Protein AF-A0A8J4VTJ3-F1 (afdb_monomer)

Mean predicted aligned error: 13.21 Å

Foldseek 3Di:
DDQPLVAQEDEAAQDVVVCQLCPDPRHVCVVSCVSHNYYYYHRPPPDPPVVPPDPVVVVPPPPPDDD

Radius of gyration: 18.91 Å; Cα contacts (8 Å, |Δi|>4): 53; chains: 1; bounding box: 63×26×26 Å

pLDDT: mean 74.22, std 20.34, range [40.09, 96.25]

Solvent-accessible surface area (backbone atoms only — not comparable to full-atom values): 4571 Å² total; per-residue (Å²): 132,91,76,72,84,83,44,53,70,47,76,48,68,64,42,65,70,59,46,53,32,48,28,82,96,73,17,86,45,19,83,81,50,68,82,34,83,40,76,49,74,45,70,71,69,91,64,86,63,82,78,63,74,79,72,74,76,68,78,79,63,88,78,81,83,74,132

Secondary structure (DSSP, 8-state):
----TT--EEEEES-HHHHHHT-TTTSTTHHHHTT-SEEEEE----STTTT--SSSGGGSSTTS---

Structure (mmCIF, N/CA/C/O backbone):
data_AF-A0A8J4VTJ3-F1
#
_entry.id   AF-A0A8J4VTJ3-F1
#
loop_
_atom_site.group_PDB
_atom_site.id
_atom_site.type_symbol
_atom_site.label_atom_id
_atom_site.label_alt_id
_atom_site.label_comp_id
_atom_site.label_asym_id
_atom_site.label_entity_id
_atom_site.label_seq_id
_atom_site.pdbx_PDB_ins_code
_atom_site.Cartn_x
_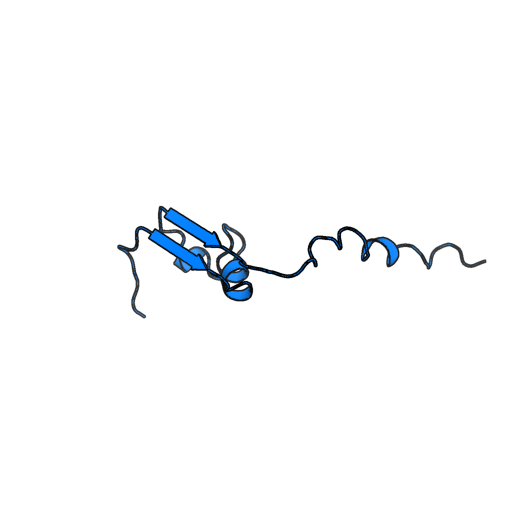atom_site.Cartn_y
_atom_site.Cartn_z
_atom_site.occupancy
_atom_site.B_iso_or_equiv
_atom_site.auth_seq_id
_atom_site.auth_comp_id
_atom_site.auth_asym_id
_atom_site.auth_atom_id
_atom_site.pdbx_PDB_model_num
ATOM 1 N N . MET A 1 1 ? -15.171 15.091 -3.478 1.00 51.59 1 MET A N 1
ATOM 2 C CA . MET A 1 1 ? -14.358 13.856 -3.421 1.00 51.59 1 MET A CA 1
ATOM 3 C C . MET A 1 1 ? -15.161 12.783 -2.713 1.00 51.59 1 MET A C 1
ATOM 5 O O . MET A 1 1 ? -15.516 12.980 -1.558 1.00 51.59 1 MET A O 1
ATOM 9 N N . VAL A 1 2 ? -15.495 11.695 -3.404 1.00 65.12 2 VAL A N 1
ATOM 10 C CA . VAL A 1 2 ? -16.141 10.530 -2.785 1.00 65.12 2 VAL A CA 1
ATOM 11 C C . VAL A 1 2 ? -15.071 9.782 -1.992 1.00 65.12 2 VAL A C 1
ATOM 13 O O . VAL A 1 2 ? -14.044 9.408 -2.548 1.00 65.12 2 VAL A O 1
ATOM 16 N N . SER A 1 3 ? -15.274 9.623 -0.685 1.00 68.12 3 SER A N 1
ATOM 17 C CA . SER A 1 3 ? -14.384 8.855 0.189 1.00 68.12 3 SER A CA 1
ATOM 18 C C . SER A 1 3 ? -15.021 7.493 0.439 1.00 68.12 3 SER A C 1
ATOM 20 O O . SER A 1 3 ? -16.100 7.411 1.024 1.00 68.12 3 SER A O 1
ATOM 22 N N . LEU A 1 4 ? -14.369 6.424 -0.017 1.00 80.69 4 LEU A N 1
ATOM 23 C CA . LEU A 1 4 ? -14.847 5.049 0.139 1.00 80.69 4 LEU A CA 1
ATOM 24 C C . LEU A 1 4 ? -14.460 4.496 1.520 1.00 80.69 4 LEU A C 1
ATOM 26 O O . LEU A 1 4 ? -13.728 3.516 1.624 1.00 80.69 4 LEU A O 1
ATOM 30 N N . LYS A 1 5 ? -14.928 5.144 2.595 1.00 80.62 5 LYS A N 1
ATOM 31 C CA . LYS A 1 5 ? -14.554 4.797 3.983 1.00 80.62 5 LYS A CA 1
ATOM 32 C C . LYS A 1 5 ? -14.953 3.379 4.400 1.00 80.62 5 LYS A C 1
ATOM 34 O O . LYS A 1 5 ? -14.352 2.827 5.309 1.00 80.62 5 LYS A O 1
ATOM 39 N N . SER A 1 6 ? -15.956 2.802 3.745 1.00 89.00 6 SER A N 1
ATOM 40 C CA . SER A 1 6 ? -16.432 1.438 4.008 1.00 89.00 6 SER A CA 1
ATOM 41 C C . SER A 1 6 ? -15.794 0.389 3.094 1.00 89.00 6 SER A C 1
ATOM 43 O O . SER A 1 6 ? -16.227 -0.760 3.113 1.00 89.00 6 SER A O 1
ATOM 45 N N . LEU A 1 7 ? -14.811 0.764 2.266 1.00 92.19 7 LEU A N 1
ATOM 46 C CA . LEU A 1 7 ? -14.143 -0.175 1.369 1.00 92.19 7 LEU A CA 1
ATOM 47 C C . LEU A 1 7 ? -13.332 -1.185 2.186 1.00 92.19 7 LEU A C 1
ATOM 49 O O . LEU A 1 7 ? -12.394 -0.807 2.883 1.00 92.19 7 LEU A O 1
ATOM 53 N N . GLN A 1 8 ? -13.711 -2.459 2.093 1.00 93.25 8 GLN A N 1
ATOM 54 C CA . GLN A 1 8 ? -13.047 -3.545 2.819 1.00 93.25 8 GLN A CA 1
ATOM 55 C C . GLN A 1 8 ? -12.005 -4.282 1.969 1.00 93.25 8 GLN A C 1
ATOM 57 O O . GLN A 1 8 ? -11.006 -4.766 2.496 1.00 93.25 8 GLN A O 1
ATOM 62 N N . ASN A 1 9 ? -12.208 -4.326 0.653 1.00 94.44 9 ASN A N 1
ATOM 63 C CA . ASN A 1 9 ? -11.366 -5.073 -0.270 1.00 94.44 9 ASN A CA 1
ATOM 64 C C . ASN A 1 9 ? -11.040 -4.216 -1.493 1.00 94.44 9 ASN A C 1
ATOM 66 O O . ASN A 1 9 ? -11.937 -3.618 -2.089 1.00 94.44 9 ASN A O 1
ATOM 70 N N . LEU A 1 10 ? -9.768 -4.190 -1.879 1.00 93.06 10 LEU A N 1
ATOM 71 C CA . LEU A 1 10 ? -9.281 -3.530 -3.085 1.00 93.06 10 LEU A CA 1
ATOM 72 C C . LEU A 1 10 ? -8.293 -4.457 -3.805 1.00 93.06 10 LEU A C 1
ATOM 74 O O . LEU A 1 10 ? -7.323 -4.900 -3.199 1.00 93.06 10 LEU A O 1
ATOM 78 N N . SER A 1 11 ? -8.532 -4.717 -5.092 1.00 93.00 11 SER A N 1
ATOM 79 C CA . SER A 1 11 ? -7.588 -5.407 -5.984 1.00 93.00 11 SER A CA 1
ATOM 80 C C . SER A 1 11 ? -7.205 -4.474 -7.124 1.00 93.00 11 SER A C 1
ATOM 82 O O . SER A 1 11 ? -8.082 -3.845 -7.720 1.00 93.00 11 SER A O 1
ATOM 84 N N . ILE A 1 12 ? -5.913 -4.380 -7.425 1.00 90.12 12 ILE A N 1
ATOM 85 C CA . ILE A 1 12 ? -5.379 -3.643 -8.572 1.00 90.12 12 ILE A CA 1
ATOM 86 C C . ILE A 1 12 ? -4.739 -4.652 -9.519 1.00 90.12 12 ILE A C 1
ATOM 88 O O . ILE A 1 12 ? -3.656 -5.162 -9.238 1.00 90.12 12 ILE A O 1
ATOM 92 N N . ASP A 1 13 ? -5.384 -4.903 -10.655 1.00 90.88 13 ASP A N 1
ATOM 93 C CA . ASP A 1 13 ? -4.961 -5.937 -11.600 1.00 90.88 13 ASP A CA 1
ATOM 94 C C . ASP A 1 13 ? -4.483 -5.300 -12.917 1.00 90.88 13 ASP A C 1
ATOM 96 O O . ASP A 1 13 ? -5.142 -4.424 -13.478 1.00 90.88 13 ASP A O 1
ATOM 100 N N . GLY A 1 14 ? -3.314 -5.719 -13.410 1.00 86.69 14 GLY A N 1
ATOM 101 C CA . GLY A 1 14 ? -2.762 -5.305 -14.709 1.00 86.69 14 GLY A CA 1
ATOM 102 C C . GLY A 1 14 ? -2.408 -3.817 -14.828 1.00 86.69 14 GLY A C 1
ATOM 103 O O . GLY A 1 14 ? -2.266 -3.313 -15.939 1.00 86.69 14 GLY A O 1
ATOM 104 N N . CYS A 1 15 ? -2.268 -3.108 -13.705 1.00 90.69 15 CYS A N 1
ATOM 105 C CA . CYS A 1 15 ? -2.060 -1.659 -13.671 1.00 90.69 15 CYS A CA 1
ATOM 106 C C . CYS A 1 15 ? -0.742 -1.303 -12.952 1.00 90.69 15 CYS A C 1
ATOM 108 O O . CYS A 1 15 ? -0.778 -0.903 -11.786 1.00 90.69 15 CYS A O 1
ATOM 110 N N . PRO A 1 16 ? 0.424 -1.417 -13.617 1.00 85.50 16 PRO A N 1
ATOM 111 C CA . PRO A 1 16 ? 1.733 -1.291 -12.969 1.00 85.50 16 PRO A CA 1
ATOM 112 C C . PRO A 1 16 ? 2.004 0.103 -12.387 1.00 85.50 16 PRO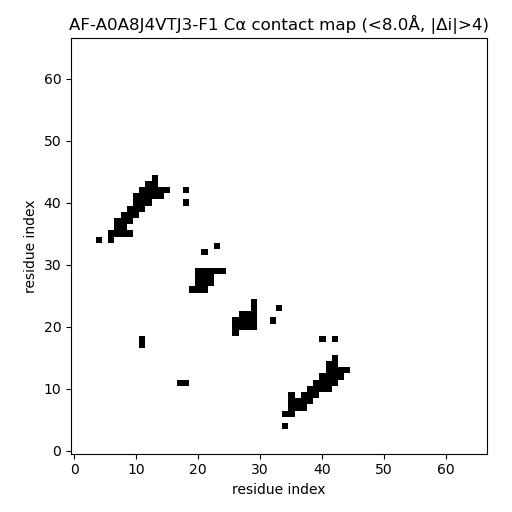 A C 1
ATOM 114 O O . PRO A 1 16 ? 2.595 0.213 -11.314 1.00 85.50 16 PRO A O 1
ATOM 117 N N . ASP A 1 17 ? 1.557 1.173 -13.046 1.00 90.12 17 ASP A N 1
ATOM 118 C CA . ASP A 1 17 ? 1.755 2.535 -12.534 1.00 90.12 17 ASP A CA 1
ATOM 119 C C . ASP A 1 17 ? 0.876 2.810 -11.314 1.00 90.12 17 ASP A C 1
ATOM 121 O O . ASP A 1 17 ? 1.333 3.387 -10.329 1.00 90.12 17 ASP A O 1
ATOM 125 N N . LEU A 1 18 ? -0.375 2.341 -11.337 1.00 91.50 18 LEU A N 1
ATOM 126 C CA . LEU A 1 18 ? -1.271 2.461 -10.190 1.00 91.50 18 LEU A CA 1
ATOM 127 C C . LEU A 1 18 ? -0.782 1.608 -9.014 1.00 91.50 18 LEU A C 1
ATOM 129 O O . LEU A 1 18 ? -0.809 2.067 -7.878 1.00 91.50 18 LEU A O 1
ATOM 133 N N . ALA A 1 19 ? -0.268 0.408 -9.288 1.00 89.69 19 ALA A N 1
ATOM 134 C CA . ALA A 1 19 ? 0.349 -0.458 -8.293 1.00 89.69 19 ALA A CA 1
ATOM 135 C C . ALA A 1 19 ? 1.503 0.235 -7.550 1.00 89.69 19 ALA A C 1
ATOM 137 O O . ALA A 1 19 ? 1.536 0.193 -6.324 1.00 89.69 19 ALA A O 1
ATOM 138 N N . LYS A 1 20 ? 2.403 0.920 -8.271 1.00 89.50 20 LYS A N 1
ATOM 139 C CA . LYS A 1 20 ? 3.504 1.697 -7.668 1.00 89.50 20 LYS A CA 1
ATOM 140 C C . LYS A 1 20 ? 2.989 2.854 -6.817 1.00 89.50 20 LYS A C 1
ATOM 142 O O . LYS A 1 20 ? 3.447 3.074 -5.702 1.00 89.50 20 LYS A O 1
ATOM 147 N N . ARG A 1 21 ? 2.003 3.598 -7.323 1.00 94.50 21 ARG A N 1
ATOM 148 C CA . ARG A 1 21 ? 1.408 4.730 -6.592 1.00 94.50 21 ARG A CA 1
ATOM 149 C C . ARG A 1 21 ? 0.681 4.267 -5.330 1.00 94.50 21 ARG A C 1
ATOM 151 O O . ARG A 1 21 ? 0.672 4.988 -4.342 1.00 94.50 21 ARG A O 1
ATOM 158 N N . CYS A 1 22 ? 0.112 3.066 -5.338 1.00 93.06 22 CYS A N 1
ATOM 159 C CA . CYS A 1 22 ? -0.581 2.458 -4.205 1.00 93.06 22 CYS A CA 1
ATOM 160 C C . CYS A 1 22 ? 0.305 1.520 -3.363 1.00 93.06 22 CYS A C 1
ATOM 162 O O . CYS A 1 22 ? -0.222 0.795 -2.520 1.00 93.06 22 CYS A O 1
ATOM 164 N N . GLU A 1 23 ? 1.623 1.513 -3.575 1.00 88.81 23 GLU A N 1
ATOM 165 C CA . GLU A 1 23 ? 2.549 0.659 -2.832 1.00 88.81 23 GLU A CA 1
ATOM 166 C C . GLU A 1 23 ? 2.492 0.960 -1.330 1.00 88.81 23 GLU A C 1
ATOM 168 O O . GLU A 1 23 ? 2.469 2.118 -0.909 1.00 88.81 23 GLU A O 1
ATOM 173 N N . LYS A 1 24 ? 2.453 -0.094 -0.509 1.00 88.12 24 LYS A N 1
ATOM 174 C CA . LYS A 1 24 ? 2.312 0.032 0.942 1.00 88.12 24 LYS A CA 1
ATOM 175 C C .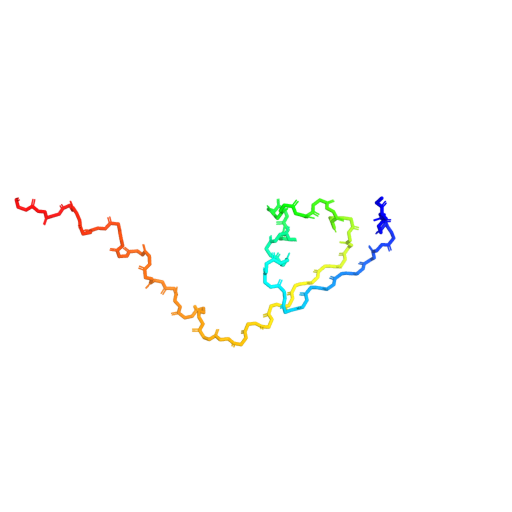 LYS A 1 24 ? 3.427 0.908 1.520 1.00 88.12 24 LYS A C 1
ATOM 177 O O . LYS A 1 24 ? 4.595 0.672 1.245 1.00 88.12 24 LYS A O 1
ATOM 182 N N . GLU A 1 25 ? 3.046 1.899 2.327 1.00 89.56 25 GLU A N 1
ATOM 183 C CA . GLU A 1 25 ? 3.921 2.851 3.046 1.00 89.56 25 GLU A CA 1
ATOM 184 C C . GLU A 1 25 ? 4.725 3.837 2.179 1.00 89.56 25 GLU A C 1
ATOM 186 O O . GLU A 1 25 ? 5.023 4.931 2.652 1.00 89.56 25 GLU A O 1
ATOM 191 N N . ILE A 1 26 ? 5.030 3.497 0.927 1.00 90.88 26 ILE A N 1
ATOM 192 C CA . ILE A 1 26 ? 5.924 4.273 0.053 1.00 90.88 26 ILE A CA 1
ATOM 193 C C . ILE A 1 26 ? 5.145 5.003 -1.051 1.00 90.88 26 ILE A C 1
ATOM 195 O O . ILE A 1 26 ? 5.525 6.097 -1.469 1.00 90.88 26 ILE A O 1
ATOM 199 N N . GLY A 1 27 ? 4.050 4.409 -1.525 1.00 91.75 27 GLY A N 1
ATOM 200 C CA . GLY A 1 27 ? 3.272 4.916 -2.643 1.00 91.75 27 GLY A CA 1
ATOM 201 C C . GLY A 1 27 ? 2.590 6.248 -2.331 1.00 91.75 27 GLY A C 1
ATOM 202 O O . GLY A 1 27 ? 1.979 6.426 -1.275 1.00 91.75 27 GLY A O 1
ATOM 203 N N . GLU A 1 28 ? 2.633 7.180 -3.285 1.00 96.25 28 GLU A N 1
ATOM 204 C CA . GLU A 1 28 ? 2.021 8.507 -3.142 1.00 96.25 28 GLU A CA 1
ATOM 205 C C . GLU A 1 28 ? 0.513 8.469 -2.857 1.00 96.25 28 GLU A C 1
ATOM 207 O O . GLU A 1 28 ? -0.016 9.384 -2.238 1.00 96.25 28 GLU A O 1
ATOM 212 N N . ASP A 1 29 ? -0.182 7.412 -3.275 1.00 94.12 29 ASP A N 1
ATOM 213 C CA . ASP A 1 29 ? -1.613 7.210 -3.076 1.00 94.12 29 ASP A CA 1
ATOM 214 C C . ASP A 1 29 ? -1.923 6.260 -1.909 1.00 94.12 29 ASP A C 1
ATOM 216 O O . ASP A 1 29 ? -3.099 6.044 -1.609 1.00 94.12 29 ASP A O 1
ATOM 220 N N . TRP A 1 30 ? -0.916 5.719 -1.209 1.00 93.50 30 TRP A N 1
ATOM 221 C CA . TRP A 1 30 ? -1.117 4.761 -0.115 1.00 93.50 30 TRP A CA 1
ATOM 222 C C . TRP A 1 30 ? -2.084 5.286 0.950 1.00 93.50 30 TRP A C 1
ATOM 224 O O . TRP A 1 30 ? -3.014 4.592 1.356 1.00 93.50 30 TRP A O 1
ATOM 234 N N . PHE A 1 31 ? -1.948 6.555 1.345 1.00 92.06 31 PHE A N 1
ATOM 235 C CA . PHE A 1 31 ? -2.803 7.172 2.365 1.00 92.06 31 PHE A CA 1
ATOM 236 C C . PHE A 1 31 ? -4.296 7.206 1.989 1.00 92.06 31 PHE A C 1
ATOM 238 O O . PHE A 1 31 ? -5.147 7.342 2.867 1.00 92.06 31 PHE A O 1
ATOM 245 N N . LYS A 1 32 ? -4.633 7.082 0.697 1.00 90.94 32 LYS A N 1
ATOM 246 C CA . LYS A 1 32 ? -6.021 7.041 0.209 1.00 90.94 32 LYS A CA 1
ATOM 247 C C . LYS A 1 32 ? -6.664 5.669 0.386 1.00 90.94 32 LYS A C 1
ATOM 249 O O . LYS A 1 32 ? -7.890 5.585 0.352 1.00 90.94 32 LYS A O 1
ATOM 254 N N . ILE A 1 33 ? -5.852 4.622 0.528 1.00 91.81 33 ILE A N 1
ATOM 255 C CA . ILE A 1 33 ? -6.289 3.223 0.596 1.00 91.81 33 ILE A CA 1
ATOM 256 C C . ILE A 1 33 ? -5.817 2.504 1.868 1.00 91.81 33 ILE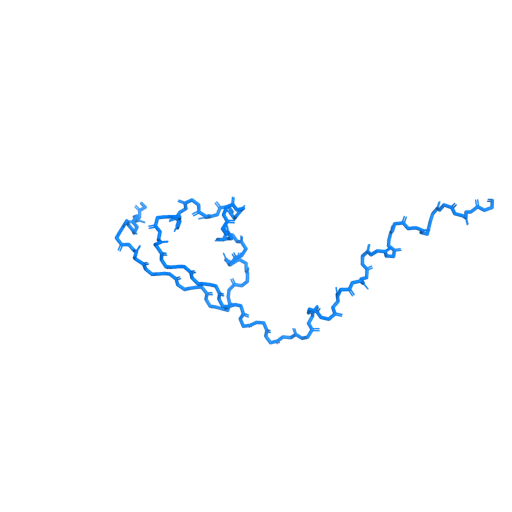 A C 1
ATOM 258 O O . ILE A 1 33 ? -6.202 1.365 2.092 1.00 91.81 33 ILE A O 1
AT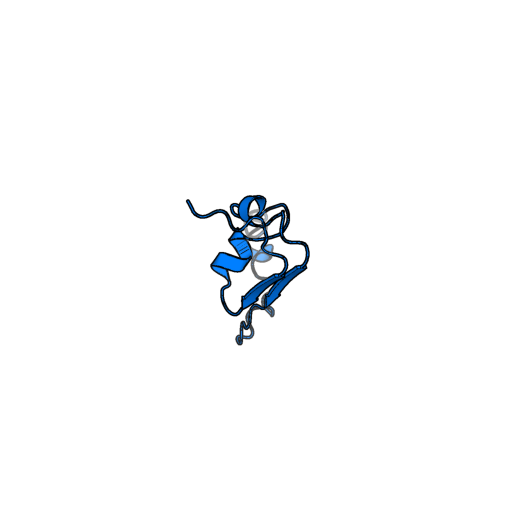OM 262 N N . ALA A 1 34 ? -5.032 3.160 2.727 1.00 92.44 34 ALA A N 1
ATOM 263 C CA . ALA A 1 34 ? -4.493 2.585 3.962 1.00 92.44 34 ALA A CA 1
ATOM 264 C C . ALA A 1 34 ? -5.574 2.115 4.954 1.00 92.44 34 ALA A C 1
ATOM 266 O O . ALA A 1 34 ? -5.287 1.327 5.852 1.00 92.44 34 ALA A O 1
ATOM 267 N N . HIS A 1 35 ? -6.815 2.593 4.813 1.00 92.38 35 HIS A N 1
ATOM 268 C CA . HIS A 1 35 ? -7.956 2.135 5.610 1.00 92.38 35 HIS A CA 1
ATOM 269 C C . HIS A 1 35 ? -8.549 0.805 5.129 1.00 92.38 35 HIS A C 1
ATOM 271 O O . HIS A 1 35 ? -9.396 0.249 5.825 1.00 92.38 35 HIS A O 1
ATOM 277 N N . VAL A 1 36 ? -8.157 0.312 3.951 1.00 93.50 36 VAL A N 1
ATOM 278 C CA . VAL A 1 36 ? -8.688 -0.919 3.364 1.00 93.50 36 VAL A CA 1
ATOM 279 C C . VAL A 1 36 ? -7.978 -2.126 3.999 1.00 93.50 36 VAL A C 1
ATOM 281 O O . VAL A 1 36 ? -6.768 -2.270 3.830 1.00 93.50 36 VAL A O 1
ATOM 284 N N . PRO A 1 37 ? -8.689 -3.011 4.721 1.00 92.25 37 PRO A N 1
ATOM 285 C CA . PRO A 1 37 ? -8.081 -4.135 5.429 1.00 92.25 37 PRO A CA 1
ATOM 286 C C . PRO A 1 37 ? -7.528 -5.221 4.499 1.00 92.25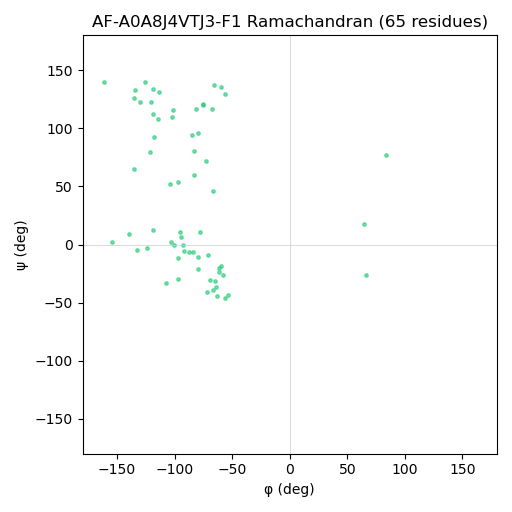 37 PRO A C 1
ATOM 288 O O . PRO A 1 37 ? -6.559 -5.885 4.862 1.00 92.25 37 PRO A O 1
ATOM 291 N N . VAL A 1 38 ? -8.117 -5.415 3.315 1.00 93.69 38 VAL A N 1
ATOM 292 C CA . VAL A 1 38 ? -7.651 -6.402 2.330 1.00 93.69 38 VAL A CA 1
ATOM 293 C C . VAL A 1 38 ? -7.255 -5.694 1.039 1.00 93.69 38 VAL A C 1
ATOM 295 O O . VAL A 1 38 ? -8.106 -5.163 0.324 1.00 93.69 38 VAL A O 1
ATOM 298 N N . PHE A 1 39 ? -5.961 -5.706 0.732 1.00 90.62 39 PHE A N 1
ATOM 299 C CA . PHE A 1 39 ? -5.396 -5.034 -0.433 1.00 90.62 39 PHE A CA 1
ATOM 300 C C . PHE A 1 39 ? -4.490 -5.978 -1.228 1.00 90.62 39 PHE A C 1
ATOM 302 O O . PHE A 1 39 ? -3.525 -6.514 -0.684 1.00 90.62 39 PHE A O 1
ATOM 309 N N . GLU A 1 40 ? -4.798 -6.166 -2.511 1.00 91.06 40 GLU A N 1
ATOM 310 C CA . GLU A 1 40 ? -4.039 -7.013 -3.432 1.00 91.06 40 GLU A CA 1
ATOM 311 C C . GLU A 1 40 ? -3.619 -6.232 -4.682 1.00 91.06 40 GLU A C 1
ATOM 313 O O . GLU A 1 40 ? -4.383 -5.450 -5.246 1.00 91.06 40 GLU A O 1
ATOM 318 N N . ILE A 1 41 ? -2.394 -6.475 -5.142 1.00 87.44 41 ILE A N 1
ATOM 319 C CA . ILE A 1 41 ? -1.886 -5.980 -6.421 1.00 87.44 41 ILE A CA 1
ATOM 320 C C . ILE A 1 41 ? -1.504 -7.195 -7.260 1.00 87.44 41 ILE A C 1
ATOM 322 O O . ILE A 1 41 ? -0.647 -7.986 -6.861 1.00 87.44 41 ILE A O 1
ATOM 326 N N . ARG A 1 42 ? -2.097 -7.329 -8.445 1.00 86.62 42 ARG A N 1
ATOM 327 C CA . ARG A 1 42 ? -1.772 -8.376 -9.416 1.00 86.62 42 ARG A CA 1
ATOM 328 C C . ARG A 1 42 ? -1.247 -7.736 -10.683 1.00 86.62 42 ARG A C 1
ATOM 330 O O . ARG A 1 42 ? -1.983 -7.406 -11.607 1.00 86.62 42 ARG A O 1
ATOM 337 N N . ASN A 1 43 ? 0.065 -7.589 -10.757 1.00 77.1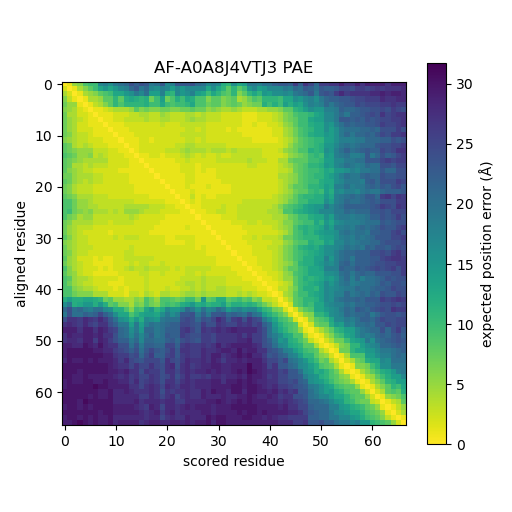9 43 ASN A N 1
ATOM 338 C CA . ASN A 1 43 ? 0.700 -7.166 -11.993 1.00 77.19 43 ASN A CA 1
ATOM 339 C C . ASN A 1 43 ? 0.815 -8.375 -12.925 1.00 77.19 43 ASN A C 1
ATOM 341 O O . ASN A 1 43 ? 1.754 -9.161 -12.821 1.00 77.19 43 ASN A O 1
ATOM 345 N N . TRP A 1 44 ? -0.142 -8.536 -13.840 1.00 67.56 44 TRP A N 1
ATOM 346 C CA . TRP A 1 44 ? 0.014 -9.435 -14.984 1.00 67.56 44 TRP A CA 1
ATOM 347 C C . TRP A 1 44 ? 0.984 -8.806 -15.981 1.00 67.56 44 TRP A C 1
ATOM 349 O O . TRP A 1 44 ? 0.593 -8.316 -17.036 1.00 67.56 44 TRP A O 1
ATOM 359 N N . ILE A 1 45 ? 2.264 -8.776 -15.626 1.00 60.81 45 ILE A N 1
ATOM 360 C CA . ILE A 1 45 ? 3.309 -8.499 -16.602 1.00 60.81 45 ILE A CA 1
ATOM 361 C C . ILE A 1 45 ? 3.625 -9.842 -17.251 1.00 60.81 45 ILE A C 1
ATOM 363 O O . ILE A 1 45 ? 4.402 -10.632 -16.723 1.00 60.81 45 ILE A O 1
ATOM 367 N N . TYR A 1 46 ? 2.990 -10.143 -18.380 1.00 53.56 46 TYR A N 1
ATOM 368 C CA . TYR A 1 46 ? 3.550 -11.140 -19.286 1.00 53.56 46 TYR A CA 1
ATOM 369 C C . TYR A 1 46 ? 4.602 -10.450 -20.161 1.00 53.56 46 TYR A C 1
ATOM 371 O O . TYR A 1 46 ? 4.322 -10.094 -21.299 1.00 53.56 46 TYR A O 1
ATOM 379 N N . SER A 1 47 ? 5.810 -10.261 -19.626 1.00 51.22 47 SER A N 1
ATOM 380 C CA . SER A 1 47 ? 7.050 -10.218 -20.415 1.00 51.22 47 SER A CA 1
ATOM 381 C C . SER A 1 47 ? 8.266 -10.451 -19.510 1.00 51.22 47 SER A C 1
ATOM 383 O O . SER A 1 47 ? 8.313 -10.009 -18.365 1.00 51.22 47 SER A O 1
ATOM 385 N N . LEU A 1 48 ? 9.229 -11.222 -20.018 1.00 49.50 48 LEU A N 1
ATOM 386 C CA . LEU A 1 48 ? 10.449 -11.731 -19.377 1.00 49.50 48 LEU A CA 1
ATOM 387 C C . LEU A 1 48 ? 11.479 -10.635 -19.015 1.00 49.50 48 LEU A C 1
ATOM 389 O O . LEU A 1 48 ? 12.668 -10.805 -19.256 1.00 49.50 48 LEU A O 1
ATOM 393 N N . ASP A 1 49 ? 11.067 -9.522 -18.414 1.00 47.31 49 ASP A N 1
ATOM 394 C CA . ASP A 1 49 ? 11.974 -8.400 -18.121 1.00 47.31 49 ASP A CA 1
ATOM 395 C C . ASP A 1 49 ? 12.511 -8.421 -16.678 1.00 47.31 49 ASP A C 1
ATOM 397 O O . ASP A 1 49 ? 13.500 -7.763 -16.361 1.00 47.31 49 ASP A O 1
ATOM 401 N N . THR A 1 50 ? 11.949 -9.261 -15.799 1.00 45.59 50 THR A N 1
ATOM 402 C CA . THR A 1 50 ? 12.532 -9.538 -14.469 1.00 45.59 50 THR A CA 1
ATOM 403 C C . THR A 1 50 ? 13.816 -10.383 -14.549 1.00 45.59 50 THR A C 1
ATOM 405 O O . THR A 1 50 ? 14.544 -10.483 -13.566 1.00 45.59 50 THR A O 1
ATO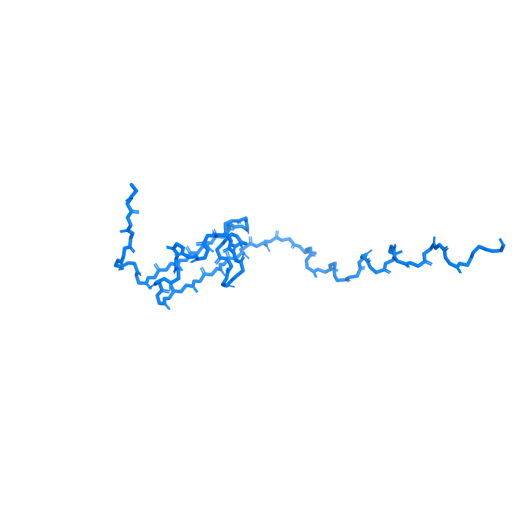M 408 N N . LEU A 1 51 ? 14.172 -10.928 -15.723 1.00 43.62 51 LEU A N 1
ATOM 409 C CA . LEU A 1 51 ? 15.493 -11.529 -15.974 1.00 43.62 51 LEU A CA 1
ATOM 410 C C . LEU A 1 51 ? 16.609 -10.494 -16.225 1.00 43.62 51 LEU A C 1
ATOM 412 O O . LEU A 1 51 ? 17.716 -10.876 -16.589 1.00 43.62 51 LEU A O 1
ATOM 416 N N . ARG A 1 52 ? 16.371 -9.198 -15.991 1.00 43.19 52 ARG A N 1
ATOM 417 C CA . ARG A 1 52 ? 17.413 -8.159 -15.972 1.00 43.19 52 ARG A CA 1
ATOM 418 C C . ARG A 1 52 ? 17.744 -7.741 -14.536 1.00 43.19 52 ARG A C 1
ATOM 420 O O . ARG A 1 52 ? 17.735 -6.565 -14.191 1.00 43.19 52 ARG A O 1
ATOM 427 N N . ILE A 1 53 ? 18.050 -8.718 -13.682 1.00 49.25 53 ILE A N 1
ATOM 428 C CA . ILE A 1 53 ? 18.939 -8.464 -12.544 1.00 49.25 53 ILE A CA 1
ATOM 429 C C . ILE A 1 53 ? 20.352 -8.388 -13.146 1.00 49.25 53 ILE A C 1
ATOM 431 O O . ILE A 1 53 ? 20.800 -9.357 -13.748 1.00 49.25 53 ILE A O 1
ATOM 435 N N . SER A 1 54 ? 21.021 -7.240 -12.983 1.00 45.38 54 SER A N 1
ATOM 436 C CA . SER A 1 54 ? 22.373 -6.896 -13.476 1.00 45.38 54 SER A CA 1
ATOM 437 C C . SER A 1 54 ? 22.488 -6.399 -14.931 1.00 45.38 54 SER A C 1
ATOM 439 O O . SER A 1 54 ? 22.987 -7.082 -15.814 1.00 45.38 54 SER A O 1
ATOM 441 N N . GLU A 1 55 ? 22.126 -5.139 -15.190 1.00 47.53 55 GLU A N 1
ATOM 442 C CA . GLU A 1 55 ? 22.888 -4.341 -16.181 1.00 47.53 55 GLU A CA 1
ATOM 443 C C . GLU A 1 55 ? 23.244 -2.933 -15.663 1.00 47.53 55 GLU A C 1
ATOM 445 O O . GLU A 1 55 ? 23.996 -2.202 -16.298 1.00 47.53 55 GLU A O 1
ATOM 450 N N . THR A 1 56 ? 22.772 -2.547 -14.471 1.00 41.84 56 THR A N 1
ATOM 451 C CA . THR A 1 56 ? 23.091 -1.245 -13.860 1.00 41.84 56 THR A CA 1
ATOM 452 C C . THR A 1 56 ? 24.310 -1.259 -12.933 1.00 41.84 56 THR A C 1
ATOM 454 O O . THR A 1 56 ? 24.757 -0.184 -12.547 1.00 41.84 56 THR A O 1
ATOM 457 N N . ASP A 1 57 ? 24.926 -2.415 -12.654 1.00 48.16 57 ASP A N 1
ATOM 458 C CA . ASP A 1 57 ? 26.226 -2.469 -11.953 1.00 48.16 57 ASP A CA 1
ATOM 459 C C . ASP A 1 57 ? 27.441 -2.285 -12.885 1.00 48.16 57 ASP A C 1
ATOM 461 O O . ASP A 1 57 ? 28.566 -2.120 -12.416 1.00 48.16 57 ASP A O 1
ATOM 465 N N . LEU A 1 58 ? 27.248 -2.228 -14.209 1.00 48.69 58 LEU A N 1
ATOM 466 C CA . LEU A 1 58 ? 28.340 -1.943 -15.156 1.00 48.69 58 LEU A CA 1
ATOM 467 C C . LEU A 1 58 ? 28.571 -0.443 -15.407 1.00 48.69 58 LEU A C 1
ATOM 469 O O . LEU A 1 58 ? 29.569 -0.075 -16.024 1.00 48.69 58 LEU A O 1
ATOM 473 N N . ALA A 1 59 ? 27.719 0.440 -14.877 1.00 47.44 59 ALA A N 1
ATOM 474 C CA . ALA A 1 59 ? 27.878 1.888 -15.028 1.00 47.44 59 ALA A CA 1
ATOM 475 C C . ALA A 1 59 ? 28.657 2.569 -13.882 1.00 47.44 59 ALA A C 1
ATOM 477 O O . ALA A 1 59 ? 28.870 3.777 -13.939 1.00 47.44 59 ALA A O 1
ATOM 478 N N . GLN A 1 60 ? 29.120 1.834 -12.861 1.00 49.84 60 GLN A N 1
ATOM 479 C CA . GLN A 1 60 ? 29.894 2.420 -11.752 1.00 49.84 60 GLN A CA 1
ATOM 480 C C . GLN A 1 60 ? 31.411 2.174 -11.799 1.00 49.84 60 GLN A C 1
ATOM 482 O O . GLN A 1 60 ? 32.100 2.651 -10.903 1.00 49.84 60 GLN A O 1
ATOM 487 N N . ASN A 1 61 ? 31.978 1.506 -12.818 1.00 47.91 61 ASN A N 1
ATOM 488 C CA . A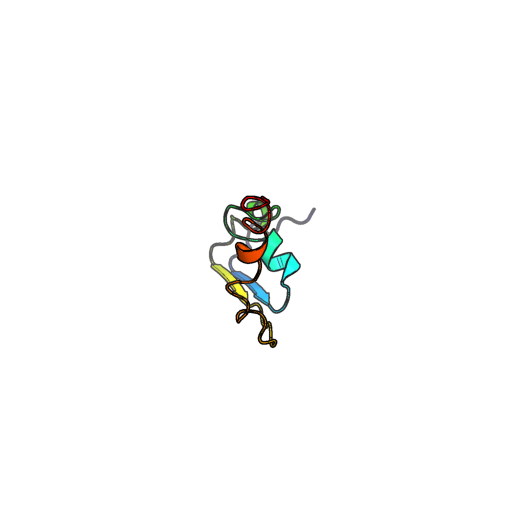SN A 1 61 ? 33.422 1.198 -12.791 1.00 47.91 61 ASN A CA 1
ATOM 489 C C . ASN A 1 61 ? 34.248 1.334 -14.084 1.00 47.91 61 ASN A C 1
ATOM 491 O O . ASN A 1 61 ? 35.439 1.035 -14.046 1.00 47.91 61 ASN A O 1
ATOM 495 N N . ILE A 1 62 ? 33.736 1.884 -15.190 1.00 48.06 62 ILE A N 1
ATOM 496 C CA . ILE A 1 62 ? 34.583 2.170 -16.376 1.00 48.06 62 ILE A CA 1
ATOM 497 C C . ILE A 1 62 ? 35.046 3.639 -16.384 1.00 48.06 62 ILE A C 1
ATOM 499 O O . ILE A 1 62 ? 34.839 4.386 -17.332 1.00 48.06 62 ILE A O 1
ATOM 503 N N . GLY A 1 63 ? 35.665 4.069 -15.281 1.00 48.16 63 GLY A N 1
ATOM 504 C CA . GLY A 1 63 ? 36.254 5.411 -15.160 1.00 48.16 63 GLY A CA 1
ATOM 505 C C . GLY A 1 63 ? 37.404 5.547 -14.156 1.00 48.16 63 GLY A C 1
ATOM 506 O O . GLY A 1 63 ? 37.906 6.649 -13.964 1.00 48.16 63 GLY A O 1
ATOM 507 N N . ARG A 1 64 ? 37.834 4.458 -13.497 1.00 53.75 64 ARG A N 1
ATOM 508 C CA . ARG A 1 64 ? 38.888 4.488 -12.459 1.00 53.75 64 ARG A CA 1
ATOM 509 C C . ARG A 1 64 ? 40.144 3.669 -12.763 1.00 53.75 64 ARG A C 1
ATOM 511 O O . ARG A 1 64 ? 40.974 3.501 -11.880 1.00 53.75 64 ARG A O 1
ATOM 518 N N . LEU A 1 65 ? 40.320 3.214 -14.001 1.00 48.75 65 LEU A N 1
ATOM 519 C CA . LEU A 1 65 ? 41.601 2.697 -14.493 1.00 48.75 65 LEU A CA 1
ATOM 520 C C . LEU A 1 65 ? 41.871 3.265 -15.890 1.00 48.75 65 LEU A C 1
ATOM 522 O O . LEU A 1 65 ? 41.853 2.557 -16.891 1.00 48.75 65 LEU A O 1
ATOM 526 N N . GLY A 1 66 ? 42.055 4.582 -15.939 1.00 40.09 66 GLY A N 1
ATOM 527 C CA . GLY A 1 66 ? 42.763 5.261 -17.015 1.00 40.09 66 GLY A CA 1
ATOM 528 C C . GLY A 1 66 ? 44.155 5.606 -16.502 1.00 40.09 66 GLY A C 1
ATOM 529 O O . GLY A 1 66 ? 44.273 6.399 -15.570 1.00 40.09 66 GLY A O 1
ATOM 530 N N . ILE A 1 67 ? 45.140 4.894 -17.050 1.00 47.44 67 ILE A N 1
ATOM 531 C CA . ILE A 1 67 ? 46.528 5.312 -17.308 1.00 47.44 67 ILE A CA 1
ATOM 532 C C . ILE A 1 67 ? 46.790 6.823 -17.268 1.00 47.44 67 ILE A C 1
ATOM 534 O O . ILE A 1 67 ? 45.967 7.586 -17.821 1.00 47.44 67 ILE A O 1
#

Sequence (67 aa):
MVSLKSLQNLSIDGCPDLAKRCEKEIGEDWFKIAHVPVFEIRNWIYSLDTLRISETDLAQNIGRLGI

Organism: NCBI:txid60419